Protein AF-A0A7S3RDF9-F1 (afdb_monomer)

InterPro domains:
  IPR029069 HotDog domain superfamily [SSF54637] (11-76)
  IPR050965 UPF0336/Enoyl-CoA hydratase-related [PTHR43437] (2-73)

Organism: Emiliania huxleyi (NCBI:txid2903)

Radius of gyration: 21.77 Å; Cα contacts (8 Å, |Δi|>4): 147; chains: 1; bounding box: 48×35×66 Å

pLDDT: mean 88.15, std 17.39, range [47.44, 98.75]

Foldseek 3Di:
DVVVVCCVVAPPKDFPDKDKDFPDDDDPPWDKDKDWAFDDADPVRFKTKTWIWIATPVRDTGMTIITIMGGDDDPDDDPPPPPDPDDDDDD

Secondary structure (DSSP, 8-state):
-HHHHHHHHSTT-EEEEE--EE-S---TT---EEEEEEEEEETTTTEEEEEEEEE-TT--EEEEEEEEEEPPPPPP--PPPPS----PPP-

Sequence (91 aa):
MFGAIVGVRYPGSVYISQSLSFRRPVFLGDAVTATLTLRRSGGGGRLLDFETTAANQHGELVISGDARVLLPRAARRPRQADPDGISRPAG

Mean predicted aligned error: 8.78 Å

Structure (mmCIF, N/CA/C/O backbone):
data_AF-A0A7S3RDF9-F1
#
_entry.id   AF-A0A7S3RDF9-F1
#
loop_
_atom_site.group_PDB
_atom_site.id
_atom_site.type_symbol
_atom_site.label_atom_id
_atom_site.label_alt_id
_atom_site.label_comp_id
_atom_site.label_asym_id
_atom_site.label_entity_id
_atom_site.label_seq_id
_atom_site.pdbx_PDB_ins_code
_atom_site.Cartn_x
_atom_site.Cartn_y
_atom_site.Cartn_z
_atom_site.occupancy
_atom_site.B_iso_or_equiv
_atom_site.auth_seq_id
_atom_site.auth_comp_id
_atom_site.auth_asym_id
_atom_site.auth_atom_id
_atom_site.pdbx_PDB_model_num
ATOM 1 N N . MET A 1 1 ? -3.323 -4.924 2.399 1.00 87.50 1 MET A N 1
ATOM 2 C CA . MET A 1 1 ? -4.017 -3.643 2.145 1.00 87.50 1 MET A CA 1
ATOM 3 C C . MET A 1 1 ? -3.352 -2.883 0.993 1.00 87.50 1 MET A C 1
ATOM 5 O O . MET A 1 1 ? -3.623 -3.256 -0.138 1.00 87.50 1 MET A O 1
ATOM 9 N N . PHE A 1 2 ? -2.436 -1.927 1.221 1.00 96.75 2 PHE A N 1
ATOM 10 C CA . PHE A 1 2 ? -1.870 -1.071 0.154 1.00 96.75 2 PHE A CA 1
ATOM 11 C C . PHE A 1 2 ? -1.120 -1.829 -0.956 1.00 96.75 2 PHE A C 1
ATOM 13 O O . PHE A 1 2 ? -1.383 -1.612 -2.136 1.00 96.75 2 PHE A O 1
ATOM 20 N N . GLY A 1 3 ? -0.261 -2.789 -0.594 1.00 95.50 3 GLY A N 1
ATOM 21 C CA . GLY A 1 3 ? 0.474 -3.604 -1.571 1.00 95.50 3 GLY A CA 1
ATOM 22 C C . GLY A 1 3 ? -0.422 -4.380 -2.542 1.00 95.50 3 GLY A C 1
ATOM 23 O O . GLY A 1 3 ? -0.078 -4.521 -3.712 1.00 95.50 3 GLY A O 1
ATOM 24 N N . ALA A 1 4 ? -1.603 -4.817 -2.093 1.00 95.81 4 ALA A N 1
ATOM 25 C CA . ALA A 1 4 ? -2.553 -5.528 -2.946 1.00 95.81 4 ALA A CA 1
ATOM 26 C C . ALA A 1 4 ? -3.150 -4.611 -4.026 1.00 95.81 4 ALA A C 1
ATOM 28 O O . ALA A 1 4 ? -3.273 -5.028 -5.173 1.00 95.81 4 ALA A O 1
ATOM 29 N N . ILE A 1 5 ? -3.447 -3.349 -3.691 1.00 96.00 5 ILE A N 1
ATOM 30 C CA . ILE A 1 5 ? -3.965 -2.362 -4.653 1.00 96.00 5 ILE A CA 1
ATOM 31 C C . ILE A 1 5 ? -2.958 -2.159 -5.787 1.00 96.00 5 ILE A C 1
ATOM 33 O O . ILE A 1 5 ? -3.315 -2.204 -6.965 1.00 96.00 5 ILE A O 1
ATOM 37 N N . VAL A 1 6 ? -1.683 -1.997 -5.430 1.00 96.06 6 VAL A N 1
ATOM 38 C CA . VAL A 1 6 ? -0.598 -1.839 -6.402 1.00 96.06 6 VAL A CA 1
ATOM 39 C C . VAL A 1 6 ? -0.388 -3.110 -7.214 1.00 96.06 6 VAL A C 1
ATOM 41 O O . VAL A 1 6 ? -0.300 -3.021 -8.433 1.00 96.06 6 VAL A O 1
ATOM 44 N N . GLY A 1 7 ? -0.351 -4.284 -6.581 1.00 94.06 7 GLY A N 1
ATOM 45 C CA . GLY A 1 7 ? -0.141 -5.555 -7.279 1.00 94.06 7 GLY A CA 1
ATOM 46 C C . GLY A 1 7 ? -1.237 -5.875 -8.300 1.00 94.06 7 GLY A C 1
ATOM 47 O O . GLY A 1 7 ? -0.931 -6.353 -9.389 1.00 94.06 7 GLY A O 1
ATOM 48 N N . VAL A 1 8 ? -2.496 -5.552 -7.984 1.00 94.69 8 VAL A N 1
ATOM 49 C CA . VAL A 1 8 ? -3.632 -5.721 -8.906 1.00 94.69 8 VAL A CA 1
ATOM 50 C C . VAL A 1 8 ? -3.569 -4.712 -10.056 1.00 94.69 8 VAL A C 1
ATOM 52 O O . VAL A 1 8 ? -3.797 -5.078 -11.206 1.00 94.69 8 VAL A O 1
ATOM 55 N N . ARG A 1 9 ? -3.246 -3.440 -9.777 1.00 92.31 9 ARG A N 1
ATOM 56 C CA . ARG A 1 9 ? -3.201 -2.387 -10.807 1.00 92.31 9 ARG A CA 1
ATOM 57 C C . ARG A 1 9 ? -1.958 -2.462 -11.696 1.00 92.31 9 ARG A C 1
ATOM 59 O O . ARG A 1 9 ? -2.034 -2.124 -12.875 1.00 92.31 9 ARG A O 1
ATOM 66 N N . TYR A 1 10 ? -0.831 -2.883 -11.133 1.00 92.94 10 TYR A N 1
ATOM 67 C CA . TYR A 1 10 ? 0.479 -2.935 -11.775 1.00 92.94 10 TYR A CA 1
ATOM 68 C C . TYR A 1 10 ? 1.139 -4.305 -11.550 1.00 92.94 10 TYR A C 1
ATOM 70 O O . TYR A 1 10 ? 2.069 -4.425 -10.740 1.00 92.94 10 TYR A O 1
ATOM 78 N N . PRO A 1 11 ? 0.692 -5.350 -12.267 1.00 93.94 11 PRO A N 1
ATOM 79 C CA . PRO A 1 11 ? 1.291 -6.675 -12.167 1.00 93.94 11 PRO A CA 1
ATOM 80 C C . PRO A 1 11 ? 2.792 -6.650 -12.479 1.00 93.94 11 PRO A C 1
ATOM 82 O O . PRO A 1 11 ? 3.237 -5.975 -13.408 1.00 93.94 11 PRO A O 1
ATOM 85 N N . GLY A 1 12 ? 3.584 -7.381 -11.693 1.00 93.75 12 GLY A N 1
ATOM 86 C CA . GLY A 1 12 ? 5.044 -7.429 -11.834 1.00 93.75 12 GLY A CA 1
ATOM 87 C C . GLY A 1 12 ? 5.780 -6.187 -11.317 1.00 93.75 12 GLY A C 1
ATOM 88 O O . GLY A 1 12 ? 6.983 -6.054 -11.543 1.00 93.75 12 GLY A O 1
ATOM 89 N N . SER A 1 13 ? 5.083 -5.267 -10.644 1.00 96.00 13 SER A N 1
ATOM 90 C CA . SER A 1 13 ? 5.728 -4.169 -9.924 1.00 96.00 13 SER A CA 1
ATOM 91 C C . SER A 1 13 ? 6.410 -4.648 -8.640 1.00 96.00 13 SER A C 1
ATOM 93 O O . SER A 1 13 ? 6.046 -5.664 -8.049 1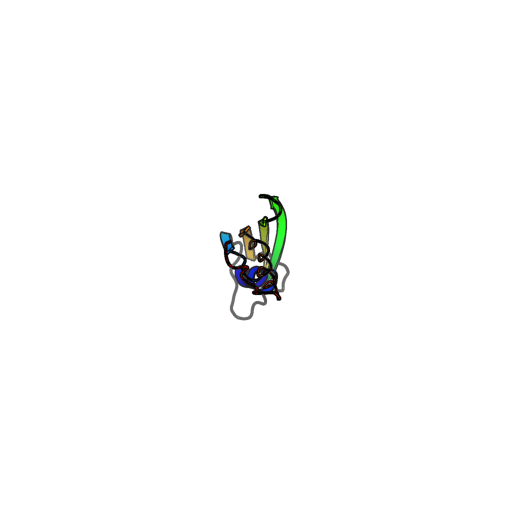.00 96.00 13 SER A O 1
ATOM 95 N N . VAL A 1 14 ? 7.418 -3.894 -8.207 1.00 96.81 14 VAL A N 1
ATOM 96 C CA . VAL A 1 14 ? 8.124 -4.086 -6.940 1.00 96.81 14 VAL A CA 1
ATOM 97 C C . VAL A 1 14 ? 7.688 -2.988 -5.979 1.00 96.81 14 VAL A C 1
ATOM 99 O O . VAL A 1 14 ? 7.881 -1.803 -6.257 1.00 96.81 14 VAL A O 1
ATOM 102 N N . TYR A 1 15 ? 7.117 -3.373 -4.841 1.00 97.19 15 TYR A N 1
ATOM 103 C CA . TYR A 1 15 ? 6.776 -2.453 -3.757 1.00 97.19 15 TYR A CA 1
ATOM 104 C C . TYR A 1 15 ? 8.032 -2.198 -2.917 1.00 97.19 15 TYR A C 1
ATOM 106 O O . TYR A 1 15 ? 8.414 -3.031 -2.102 1.00 97.19 15 TYR A O 1
ATOM 114 N N . ILE A 1 16 ? 8.726 -1.089 -3.175 1.00 98.00 16 ILE A N 1
ATOM 115 C CA . ILE A 1 16 ? 10.064 -0.826 -2.623 1.00 98.00 16 ILE A CA 1
ATOM 116 C C . ILE A 1 16 ? 9.988 -0.501 -1.134 1.00 98.00 16 ILE A C 1
ATOM 118 O O . ILE A 1 16 ? 10.760 -1.038 -0.344 1.00 98.00 16 ILE A O 1
ATOM 122 N N . SER A 1 17 ? 9.095 0.409 -0.751 1.00 98.12 17 SER A N 1
ATOM 123 C CA . SER A 1 17 ? 8.979 0.852 0.637 1.00 98.12 17 SER A CA 1
ATOM 124 C C . SER A 1 17 ? 7.578 1.345 0.962 1.00 98.12 17 SER A C 1
ATOM 126 O O . SER A 1 17 ? 6.857 1.818 0.082 1.00 98.12 17 SER A O 1
ATOM 128 N N . GLN A 1 18 ? 7.235 1.281 2.247 1.00 98.19 18 GLN A N 1
ATOM 129 C CA . GLN A 1 18 ? 6.010 1.810 2.837 1.00 98.19 18 GLN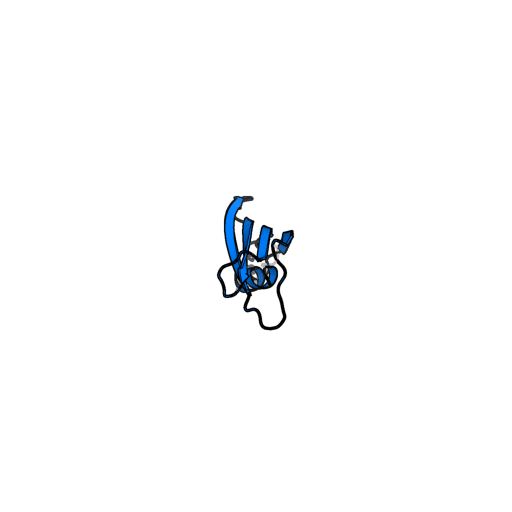 A CA 1
ATOM 130 C C . GLN A 1 18 ? 6.358 2.472 4.176 1.00 98.19 18 GLN A C 1
ATOM 132 O O . GLN A 1 18 ? 7.020 1.843 5.000 1.00 98.19 18 GLN A O 1
ATOM 137 N N . SER A 1 19 ? 5.875 3.689 4.420 1.00 98.25 19 SER A N 1
ATOM 138 C CA . SER A 1 19 ? 5.795 4.273 5.764 1.00 98.25 19 SER A CA 1
ATOM 139 C C . SER A 1 19 ? 4.356 4.185 6.282 1.00 98.25 19 SER A C 1
ATOM 141 O O . SER A 1 19 ? 3.404 4.211 5.500 1.00 98.25 19 SER A O 1
ATOM 143 N N . LEU A 1 20 ? 4.181 4.028 7.596 1.00 98.19 20 LEU A N 1
ATOM 144 C CA . LEU A 1 20 ? 2.866 3.942 8.234 1.00 98.19 20 LEU A CA 1
ATOM 145 C C . LEU A 1 20 ? 2.871 4.746 9.531 1.00 98.19 20 LEU A C 1
ATOM 147 O O . LEU A 1 20 ? 3.677 4.505 10.424 1.00 98.19 20 LEU A O 1
ATOM 151 N N . SER A 1 21 ? 1.936 5.678 9.636 1.00 98.44 21 SER A N 1
ATOM 152 C CA . SER A 1 21 ? 1.588 6.388 10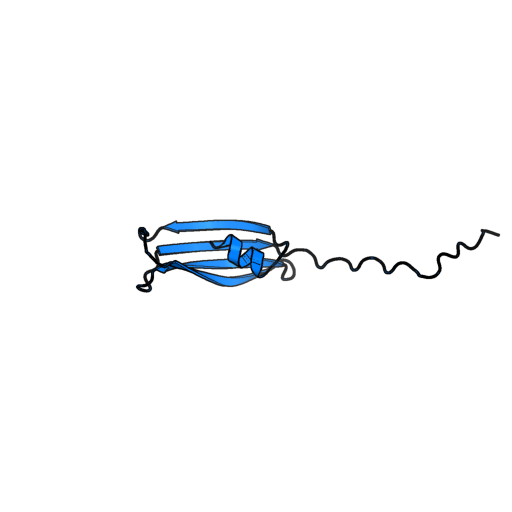.859 1.00 98.44 21 SER A CA 1
ATOM 153 C C . SER A 1 21 ? 0.180 5.980 11.261 1.00 98.44 21 SER A C 1
ATOM 155 O O . SER A 1 21 ? -0.785 6.322 10.576 1.00 98.44 21 SER A O 1
ATOM 157 N N . PHE A 1 22 ? 0.061 5.257 12.371 1.00 98.12 22 PHE 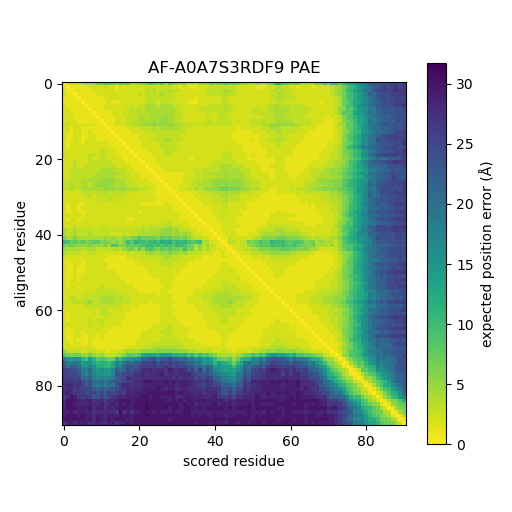A N 1
ATOM 158 C CA . PHE A 1 22 ? -1.225 4.870 12.943 1.00 98.12 22 PHE A CA 1
ATOM 159 C C . PHE A 1 22 ? -1.781 6.051 13.732 1.00 98.12 22 PHE A C 1
ATOM 161 O O . PHE A 1 22 ? -1.208 6.470 14.735 1.00 98.12 22 PHE A O 1
ATOM 168 N N . ARG A 1 23 ? -2.862 6.642 13.227 1.00 98.25 23 ARG A N 1
ATOM 169 C CA . ARG A 1 23 ? -3.454 7.867 13.781 1.00 98.25 23 ARG A CA 1
ATOM 170 C C . ARG A 1 23 ? -4.552 7.552 14.790 1.00 98.25 23 ARG A C 1
ATOM 172 O O . ARG A 1 23 ? -4.780 8.350 15.692 1.00 98.25 23 ARG A O 1
ATOM 179 N N . ARG A 1 24 ? -5.233 6.417 14.616 1.00 98.12 24 ARG A N 1
ATOM 180 C CA . ARG A 1 24 ? -6.361 5.954 15.433 1.00 98.12 24 ARG A CA 1
ATOM 181 C C . ARG A 1 24 ? -6.383 4.420 15.472 1.00 98.12 24 ARG A C 1
ATOM 183 O O . ARG A 1 24 ? -5.896 3.801 14.522 1.00 98.12 24 ARG A O 1
ATOM 190 N N . PRO A 1 25 ? -6.927 3.806 16.537 1.00 97.31 25 PRO A N 1
ATOM 191 C CA . PRO A 1 25 ? -7.195 2.372 16.550 1.00 97.31 25 PRO A CA 1
ATOM 192 C C . PRO A 1 25 ? -8.260 2.004 15.503 1.00 97.31 25 PRO A C 1
ATOM 194 O O . PRO A 1 25 ? -9.097 2.830 15.146 1.00 97.31 25 PRO A O 1
ATOM 197 N N . VAL A 1 26 ? -8.217 0.758 15.031 1.00 97.31 26 VAL A N 1
ATOM 198 C CA . VAL A 1 26 ? -9.243 0.130 14.184 1.00 97.31 26 VAL A CA 1
ATOM 199 C C . VAL A 1 26 ? -9.738 -1.097 14.932 1.00 97.31 26 VAL A C 1
ATOM 201 O O . VAL A 1 26 ? -8.922 -1.901 15.393 1.00 97.31 26 VAL A O 1
ATOM 204 N N . PHE A 1 27 ? -11.050 -1.239 15.068 1.00 97.19 27 PHE A N 1
ATOM 205 C CA . PHE A 1 27 ? -11.671 -2.321 15.822 1.00 97.19 27 PHE A CA 1
ATOM 206 C C . PHE A 1 27 ? -12.278 -3.378 14.896 1.00 97.19 27 PHE A C 1
ATOM 208 O O . PHE A 1 27 ? -12.456 -3.178 13.694 1.00 97.19 27 PHE A O 1
ATOM 215 N N . LEU A 1 28 ? -12.587 -4.550 15.457 1.00 97.62 28 LEU A N 1
ATOM 216 C CA . LEU A 1 28 ? -13.308 -5.587 14.724 1.00 97.62 28 LEU A CA 1
ATOM 217 C C . LEU A 1 28 ? -14.672 -5.054 14.270 1.00 97.62 28 LEU A C 1
ATOM 219 O O . LEU A 1 28 ? -15.416 -4.490 15.067 1.00 97.62 28 LEU A O 1
ATOM 223 N N . GLY A 1 29 ? -14.991 -5.270 12.995 1.00 97.06 29 GLY A N 1
ATOM 224 C CA . GLY A 1 29 ? -16.215 -4.768 12.371 1.00 97.06 29 GLY A CA 1
ATOM 225 C C . GLY A 1 29 ? -16.064 -3.415 11.672 1.00 97.06 29 GLY A C 1
ATOM 226 O O . GLY A 1 29 ? -16.944 -3.070 10.886 1.00 97.06 29 GLY A O 1
ATOM 227 N N . ASP A 1 30 ? -14.958 -2.687 11.870 1.00 97.75 30 ASP A N 1
ATOM 228 C CA . ASP A 1 30 ? -14.702 -1.458 11.114 1.00 97.75 30 ASP A CA 1
ATOM 229 C C . ASP A 1 30 ? -14.469 -1.762 9.630 1.00 97.75 30 ASP A C 1
ATOM 231 O O . ASP A 1 30 ? -13.698 -2.652 9.253 1.00 97.75 30 ASP A O 1
ATOM 235 N N . ALA A 1 31 ? -15.093 -0.957 8.773 1.00 98.12 31 ALA A N 1
ATOM 236 C CA . ALA A 1 31 ? -14.808 -0.956 7.349 1.00 98.12 31 ALA A CA 1
ATOM 237 C C . ALA A 1 31 ? -13.737 0.098 7.065 1.00 98.12 31 ALA A C 1
ATOM 239 O O . ALA A 1 31 ? -13.950 1.290 7.282 1.00 98.12 31 ALA A O 1
ATOM 240 N N . VAL A 1 32 ? -12.584 -0.333 6.552 1.00 98.00 32 VAL A N 1
ATOM 241 C CA . VAL A 1 32 ? -11.462 0.566 6.263 1.00 98.00 32 VAL A CA 1
ATOM 242 C C . VAL A 1 32 ? -11.247 0.691 4.760 1.00 98.00 32 VAL A C 1
ATOM 244 O O . VAL A 1 32 ? -10.994 -0.295 4.068 1.00 98.00 32 VAL A O 1
ATOM 247 N N . THR A 1 33 ? -11.283 1.924 4.262 1.00 98.38 33 THR A N 1
ATOM 248 C CA . THR A 1 33 ? -11.002 2.259 2.863 1.00 98.38 33 THR A CA 1
ATOM 249 C C . THR A 1 33 ? -9.570 2.754 2.728 1.00 98.38 33 THR A C 1
ATOM 251 O O . THR A 1 33 ? -9.198 3.737 3.362 1.00 98.38 33 THR A O 1
ATOM 254 N N . ALA A 1 34 ? -8.771 2.080 1.898 1.00 98.19 34 ALA A N 1
ATOM 255 C CA . ALA A 1 34 ? -7.400 2.472 1.578 1.00 98.19 34 ALA A CA 1
ATOM 256 C C . ALA A 1 34 ? -7.344 3.244 0.256 1.00 98.19 34 ALA A C 1
ATOM 258 O O . ALA A 1 34 ? -7.908 2.791 -0.740 1.00 98.19 34 ALA A O 1
ATOM 259 N N . THR A 1 35 ? -6.567 4.320 0.214 1.00 98.06 35 THR A N 1
ATOM 260 C CA . THR A 1 35 ? -6.359 5.140 -0.982 1.00 98.06 35 THR A CA 1
ATOM 261 C C . THR A 1 35 ? -4.867 5.336 -1.223 1.00 98.06 35 THR A C 1
ATOM 263 O O . THR A 1 35 ? -4.103 5.582 -0.289 1.00 98.06 35 THR A O 1
ATOM 266 N N . LEU A 1 36 ? -4.447 5.226 -2.487 1.00 97.94 36 LEU A N 1
ATOM 267 C CA . LEU A 1 36 ? -3.120 5.640 -2.938 1.00 97.94 36 LEU A CA 1
ATOM 268 C C . LEU A 1 36 ? -3.269 6.783 -3.942 1.00 97.94 36 LEU A C 1
ATOM 270 O O . LEU A 1 36 ? -3.937 6.626 -4.964 1.00 97.94 36 LEU A O 1
ATOM 274 N N . THR A 1 37 ? -2.592 7.895 -3.684 1.00 98.06 37 THR A N 1
ATOM 275 C CA . THR A 1 37 ? -2.569 9.069 -4.561 1.00 98.06 37 THR A CA 1
ATOM 276 C C . THR A 1 37 ? -1.173 9.220 -5.141 1.00 98.06 37 THR A C 1
ATOM 278 O O . THR A 1 37 ? -0.208 9.378 -4.396 1.00 98.06 37 THR A O 1
ATOM 281 N N . LEU A 1 38 ? -1.034 9.167 -6.469 1.00 97.50 38 LEU A N 1
ATOM 282 C CA . LEU A 1 38 ? 0.263 9.361 -7.119 1.00 97.50 38 LEU A CA 1
ATOM 283 C C . LEU A 1 38 ? 0.744 10.796 -6.880 1.00 97.50 38 LEU A C 1
ATOM 285 O O . LEU A 1 38 ? 0.091 11.747 -7.304 1.00 97.50 38 LEU A O 1
ATOM 289 N N . ARG A 1 39 ? 1.895 10.952 -6.225 1.00 97.88 39 ARG A N 1
ATOM 290 C CA . ARG A 1 39 ? 2.501 12.261 -5.937 1.00 97.88 39 ARG A CA 1
ATOM 291 C C . ARG A 1 39 ? 3.587 12.610 -6.938 1.00 97.88 39 ARG A C 1
ATOM 293 O O . ARG A 1 39 ? 3.718 13.766 -7.329 1.00 97.88 39 ARG A O 1
ATOM 300 N N . ARG A 1 40 ? 4.381 11.618 -7.346 1.00 96.50 40 ARG A N 1
ATOM 301 C CA . ARG A 1 40 ? 5.501 11.820 -8.266 1.00 96.50 40 ARG A CA 1
ATOM 302 C C . ARG A 1 40 ? 5.748 10.582 -9.113 1.00 96.50 40 ARG A C 1
ATOM 304 O O . ARG A 1 40 ? 5.650 9.458 -8.632 1.00 96.50 40 ARG A O 1
ATOM 311 N N . SER A 1 41 ? 6.140 10.808 -10.364 1.00 96.06 41 SER A N 1
ATOM 312 C CA . SER A 1 41 ? 6.737 9.786 -11.221 1.00 96.06 41 SER A CA 1
ATOM 313 C C . SER A 1 41 ? 8.164 10.187 -11.605 1.00 96.06 41 SER A C 1
ATOM 315 O O . SER A 1 41 ? 8.472 11.362 -11.807 1.00 96.06 41 SER A O 1
ATOM 317 N N . GLY A 1 42 ? 9.064 9.210 -11.653 1.00 93.00 42 GLY A N 1
ATOM 318 C CA . GLY A 1 42 ? 10.485 9.387 -11.936 1.00 93.00 42 GLY A CA 1
ATOM 319 C C . GLY A 1 42 ? 11.091 8.158 -12.612 1.00 93.00 42 GLY A C 1
ATOM 320 O O . GLY A 1 42 ? 10.397 7.184 -12.908 1.00 93.00 42 GLY A O 1
ATOM 321 N N . GLY A 1 43 ? 12.396 8.203 -12.901 1.00 85.19 43 GLY A N 1
ATOM 322 C CA . GLY A 1 43 ? 13.118 7.067 -13.494 1.00 85.19 43 GLY A CA 1
ATOM 323 C C . GLY A 1 43 ? 12.528 6.593 -14.829 1.00 85.19 43 GLY A C 1
ATOM 324 O O . GLY A 1 43 ? 12.344 5.393 -15.028 1.00 85.19 43 GLY A O 1
ATOM 325 N N . GLY A 1 44 ? 12.156 7.533 -15.707 1.00 89.12 44 GLY A N 1
ATOM 326 C CA . GLY A 1 44 ? 11.486 7.230 -16.978 1.00 89.12 44 GLY A CA 1
ATOM 327 C C . GLY A 1 44 ? 10.041 6.749 -16.810 1.00 89.12 44 GLY A C 1
ATOM 328 O O . GLY A 1 44 ? 9.602 5.872 -17.547 1.00 89.12 44 GLY A O 1
ATOM 329 N N . GLY A 1 45 ? 9.328 7.261 -15.799 1.00 89.75 45 GLY A N 1
ATOM 330 C CA . GLY A 1 45 ? 7.931 6.910 -15.510 1.00 89.75 45 GLY A CA 1
ATOM 331 C C . GLY A 1 45 ? 7.743 5.573 -14.790 1.00 89.75 45 GLY A C 1
ATOM 332 O O . GLY A 1 45 ? 6.617 5.108 -14.646 1.00 89.75 45 GLY A O 1
ATOM 333 N N . ARG A 1 46 ? 8.832 4.938 -14.339 1.00 95.31 46 ARG A N 1
ATOM 334 C CA . ARG A 1 46 ? 8.791 3.615 -13.700 1.00 95.31 46 ARG A CA 1
ATOM 335 C C . ARG A 1 46 ? 8.874 3.665 -12.186 1.00 95.31 46 ARG A C 1
ATOM 337 O O . ARG A 1 46 ? 8.409 2.728 -11.551 1.00 95.31 46 ARG A O 1
ATOM 344 N N . LEU A 1 47 ? 9.477 4.702 -11.614 1.00 97.31 47 LEU A N 1
ATOM 345 C CA . LEU A 1 47 ? 9.531 4.886 -10.169 1.00 97.31 47 LEU A CA 1
ATOM 346 C C . LEU A 1 47 ? 8.384 5.804 -9.754 1.00 97.31 47 LEU A C 1
ATOM 348 O O . LEU A 1 47 ? 8.347 6.960 -10.171 1.00 97.31 47 LEU A O 1
ATOM 352 N N . LEU A 1 48 ? 7.446 5.277 -8.977 1.00 98.12 48 LEU A N 1
ATOM 353 C CA . LEU A 1 48 ? 6.249 5.977 -8.532 1.00 98.12 48 LEU A CA 1
ATOM 354 C C . LEU A 1 48 ? 6.312 6.189 -7.022 1.00 98.12 48 LEU A C 1
ATOM 356 O O . LEU A 1 48 ? 6.523 5.234 -6.275 1.00 98.12 48 LEU A O 1
ATOM 360 N N . ASP A 1 49 ? 6.093 7.429 -6.598 1.00 98.38 49 ASP A N 1
ATOM 361 C CA . ASP A 1 49 ? 5.913 7.794 -5.197 1.00 98.38 49 ASP A CA 1
ATOM 362 C C . ASP A 1 49 ? 4.433 8.126 -4.969 1.00 98.38 49 ASP A C 1
ATOM 364 O O . ASP A 1 49 ? 3.859 8.976 -5.662 1.00 98.38 49 ASP A O 1
ATOM 368 N N . PHE A 1 50 ? 3.819 7.446 -4.007 1.00 98.56 50 PHE A N 1
ATOM 369 C CA . PHE A 1 50 ? 2.421 7.598 -3.627 1.00 98.56 50 PHE A CA 1
ATOM 370 C C . PHE A 1 50 ? 2.307 8.132 -2.206 1.00 98.56 50 PHE A C 1
ATOM 372 O O . PHE A 1 50 ? 3.013 7.677 -1.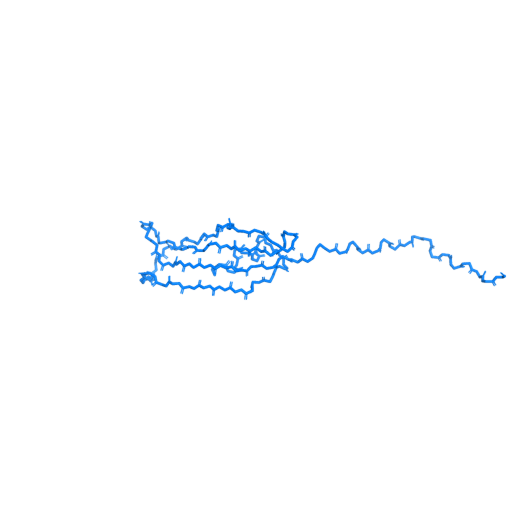312 1.00 98.56 50 PHE A O 1
ATOM 379 N N . GLU A 1 51 ? 1.339 9.011 -1.993 1.00 98.62 51 GLU A N 1
ATOM 380 C CA . GLU A 1 51 ? 0.751 9.228 -0.678 1.00 98.62 51 GLU A CA 1
ATOM 381 C C . GLU A 1 51 ? -0.256 8.102 -0.433 1.00 98.62 51 GLU A C 1
ATOM 383 O O . GLU A 1 51 ? -1.003 7.714 -1.335 1.00 98.62 51 GLU A O 1
ATOM 388 N N . THR A 1 52 ? -0.271 7.564 0.779 1.00 98.62 52 THR A N 1
ATOM 389 C CA . THR A 1 52 ? -1.142 6.461 1.181 1.00 98.62 52 THR A CA 1
ATOM 390 C C . THR A 1 52 ? -1.963 6.859 2.394 1.00 98.62 52 THR A C 1
ATOM 392 O O . THR A 1 52 ? -1.432 7.339 3.397 1.00 98.62 52 THR A O 1
ATOM 395 N N . THR A 1 53 ? -3.270 6.654 2.314 1.00 98.69 53 THR A N 1
ATOM 396 C CA . THR A 1 53 ? -4.195 6.958 3.405 1.00 98.69 53 THR A CA 1
ATOM 397 C C . THR A 1 53 ? -5.168 5.813 3.613 1.00 98.69 53 THR A C 1
ATOM 399 O O . THR A 1 53 ? -5.485 5.060 2.694 1.00 98.69 53 THR A O 1
ATOM 402 N N . ALA A 1 54 ? -5.637 5.664 4.844 1.00 98.56 54 ALA A N 1
ATOM 403 C CA . ALA A 1 54 ? -6.747 4.793 5.170 1.00 98.56 54 ALA A CA 1
ATOM 404 C C . ALA A 1 54 ? -7.730 5.517 6.078 1.00 98.56 54 ALA A C 1
ATOM 406 O O . ALA A 1 54 ? -7.304 6.136 7.057 1.00 98.56 54 ALA A O 1
ATOM 407 N N . ALA A 1 55 ? -9.021 5.395 5.788 1.00 98.69 55 ALA A N 1
ATOM 408 C CA . ALA A 1 55 ? -10.092 5.941 6.611 1.00 98.69 55 ALA A CA 1
ATOM 409 C C . ALA A 1 55 ? -11.097 4.857 7.015 1.00 98.69 55 ALA A C 1
ATOM 411 O O . AL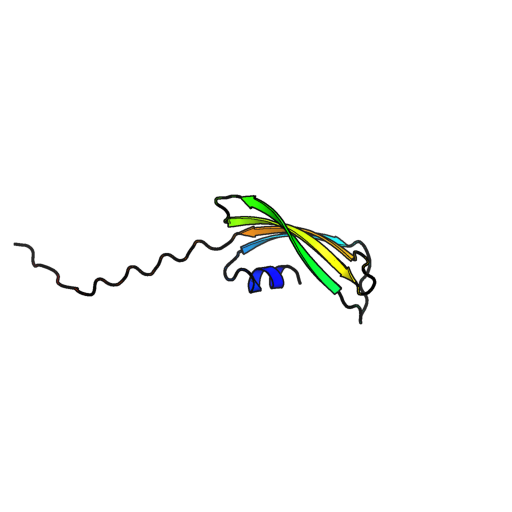A A 1 55 ? -11.319 3.919 6.249 1.00 98.69 55 ALA A O 1
ATOM 412 N N . ASN A 1 56 ? -11.686 4.975 8.206 1.00 98.44 56 ASN A N 1
ATOM 413 C CA . ASN A 1 56 ? -12.793 4.114 8.637 1.00 98.44 56 ASN A CA 1
ATOM 414 C C . ASN A 1 56 ? -14.127 4.548 7.989 1.00 98.44 56 ASN A C 1
ATOM 416 O O . ASN A 1 56 ? -14.189 5.531 7.244 1.00 98.44 56 ASN A O 1
ATOM 420 N N . GLN A 1 57 ? -15.215 3.845 8.303 1.00 98.38 57 GLN A N 1
ATOM 421 C CA . GLN A 1 57 ? -16.569 4.140 7.820 1.00 98.38 57 GLN A CA 1
ATOM 422 C C . GLN A 1 57 ? -17.101 5.529 8.213 1.00 98.38 57 GLN A C 1
ATOM 424 O O . GLN A 1 57 ? -18.045 6.019 7.601 1.00 98.38 57 GLN A O 1
ATOM 429 N N . HIS A 1 58 ? -16.502 6.168 9.219 1.00 97.69 58 HIS A N 1
ATOM 430 C CA . HIS A 1 58 ? -16.856 7.516 9.664 1.00 97.69 58 HIS A CA 1
ATOM 431 C C . HIS A 1 58 ? -16.048 8.606 8.940 1.00 97.69 58 HIS A C 1
ATOM 433 O O . HIS A 1 58 ? -16.206 9.789 9.233 1.00 97.69 58 HIS A O 1
ATOM 439 N N . GLY A 1 59 ? -15.183 8.227 7.992 1.00 97.62 59 GLY A N 1
ATOM 440 C CA . GLY A 1 59 ? -14.302 9.148 7.275 1.00 97.62 59 GLY A CA 1
ATOM 441 C C . GLY A 1 59 ? -13.086 9.589 8.090 1.00 97.62 59 GLY A C 1
ATOM 442 O O . GLY A 1 59 ? -12.355 10.487 7.673 1.00 97.62 59 GLY A O 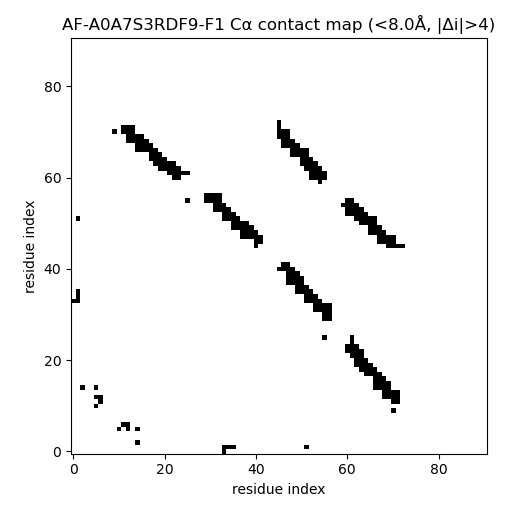1
ATOM 443 N N . GLU A 1 60 ? -12.831 8.968 9.241 1.00 98.38 60 GLU A N 1
ATOM 444 C CA . GLU A 1 60 ? -11.698 9.325 10.082 1.00 98.38 60 GLU A CA 1
ATOM 445 C C . GLU A 1 60 ? -10.423 8.673 9.562 1.00 98.38 60 GLU A C 1
ATOM 447 O O . GLU A 1 60 ? -10.361 7.461 9.364 1.00 98.38 60 GLU A O 1
ATOM 452 N N . LEU A 1 61 ? -9.369 9.472 9.397 1.00 98.56 61 LEU A N 1
ATOM 453 C CA . LEU A 1 61 ? -8.054 8.978 9.006 1.00 98.56 61 LEU A CA 1
ATOM 454 C C . LEU A 1 61 ? -7.477 8.076 10.109 1.00 98.56 61 LEU A C 1
ATOM 456 O O . LEU A 1 61 ? -7.161 8.552 11.205 1.00 98.56 61 LEU A O 1
ATOM 460 N N . VAL A 1 62 ? -7.304 6.791 9.805 1.00 98.75 62 VAL A N 1
ATOM 461 C CA . VAL A 1 62 ? -6.751 5.779 10.722 1.00 98.75 62 VAL A CA 1
ATOM 462 C C . VAL A 1 62 ? -5.281 5.484 10.431 1.00 98.75 62 VAL A C 1
ATOM 464 O O . VAL A 1 62 ? -4.503 5.280 11.362 1.00 98.75 62 VAL A O 1
ATOM 467 N N . ILE A 1 63 ? -4.867 5.543 9.162 1.00 98.69 63 ILE A N 1
ATOM 468 C CA . ILE A 1 63 ? -3.468 5.375 8.744 1.00 98.69 63 ILE A CA 1
ATOM 469 C C . ILE A 1 63 ? -3.113 6.441 7.710 1.00 98.69 63 ILE A C 1
ATOM 471 O O . ILE A 1 63 ? -3.898 6.725 6.807 1.00 98.69 63 ILE A O 1
ATOM 475 N N . SER A 1 64 ? -1.909 6.992 7.815 1.00 98.69 64 SER A N 1
ATOM 476 C CA . SER A 1 64 ? -1.291 7.818 6.776 1.00 98.69 64 SER A CA 1
ATOM 477 C C . SER A 1 64 ? 0.154 7.402 6.539 1.00 98.69 64 SER A C 1
ATOM 479 O O . SER A 1 64 ? 0.808 6.897 7.449 1.00 98.69 64 SER A O 1
ATOM 481 N N . GLY A 1 65 ? 0.682 7.664 5.354 1.00 98.56 65 GLY A N 1
ATOM 482 C CA . GLY A 1 65 ? 2.092 7.461 5.047 1.00 98.56 65 GLY A CA 1
ATOM 483 C C . GLY A 1 65 ? 2.356 7.572 3.558 1.00 98.56 65 GLY A C 1
ATOM 484 O O . GLY A 1 65 ? 1.520 8.069 2.808 1.00 98.56 65 GLY A O 1
ATOM 485 N N . ASP A 1 66 ? 3.475 7.024 3.120 1.00 98.50 66 ASP A N 1
ATOM 486 C CA . ASP A 1 66 ? 3.952 7.102 1.748 1.00 98.50 66 ASP A CA 1
ATOM 487 C C . ASP A 1 66 ? 4.402 5.726 1.267 1.00 98.50 66 ASP A C 1
ATOM 489 O O . ASP A 1 66 ? 4.871 4.889 2.044 1.00 98.50 66 ASP A O 1
ATOM 493 N N . ALA A 1 67 ? 4.300 5.500 -0.037 1.00 98.50 67 ALA A N 1
ATOM 494 C CA . ALA A 1 67 ? 4.762 4.287 -0.683 1.00 98.50 67 ALA A CA 1
ATOM 495 C C . ALA A 1 67 ? 5.626 4.599 -1.897 1.00 98.50 67 ALA A C 1
ATOM 497 O O . ALA A 1 67 ? 5.343 5.522 -2.658 1.00 98.50 67 ALA A O 1
ATOM 498 N N . ARG A 1 68 ? 6.645 3.771 -2.120 1.00 98.38 68 ARG A N 1
ATOM 499 C CA . ARG A 1 68 ? 7.479 3.817 -3.322 1.00 98.38 68 ARG A CA 1
ATOM 500 C C . ARG A 1 68 ? 7.359 2.504 -4.074 1.00 98.38 68 ARG A C 1
ATOM 502 O O . ARG A 1 68 ? 7.550 1.433 -3.501 1.00 98.38 68 ARG A O 1
ATOM 509 N N . VAL A 1 69 ? 7.069 2.586 -5.366 1.00 98.31 69 VAL A N 1
ATOM 510 C CA . VAL A 1 69 ? 6.811 1.432 -6.233 1.00 98.31 69 VAL A CA 1
ATOM 511 C C . VAL A 1 69 ? 7.638 1.552 -7.504 1.00 98.31 69 VAL A C 1
ATOM 513 O O . VAL A 1 69 ? 7.714 2.617 -8.111 1.00 98.31 69 VAL A O 1
ATOM 516 N N . LEU A 1 70 ? 8.232 0.445 -7.939 1.00 97.56 70 LEU A N 1
ATOM 517 C CA . LEU A 1 70 ? 8.914 0.339 -9.221 1.00 97.56 70 LEU A CA 1
ATOM 518 C C . LEU A 1 70 ? 8.111 -0.541 -10.175 1.00 97.56 70 LEU A C 1
ATOM 520 O O . LEU A 1 70 ? 7.910 -1.726 -9.926 1.00 97.56 70 LEU A O 1
ATOM 524 N N . LEU A 1 71 ? 7.697 0.020 -11.303 1.00 96.12 71 LEU A N 1
ATOM 525 C CA . LEU A 1 71 ? 7.032 -0.720 -12.369 1.00 96.12 71 LEU A CA 1
ATOM 526 C C . LEU A 1 71 ? 8.010 -1.665 -13.088 1.00 96.12 71 LEU A C 1
ATOM 528 O O . LEU A 1 71 ? 9.201 -1.334 -13.230 1.00 96.12 71 LEU A O 1
ATOM 532 N N . PRO A 1 72 ? 7.538 -2.813 -13.611 1.00 92.75 72 PRO A N 1
ATOM 533 C CA . PRO A 1 72 ? 8.379 -3.697 -14.408 1.00 92.75 72 PRO A CA 1
ATOM 534 C C . PRO A 1 72 ? 8.918 -2.961 -15.640 1.00 92.75 72 PRO A C 1
ATOM 536 O O . PRO A 1 72 ? 8.405 -1.921 -16.065 1.00 92.75 72 PRO A O 1
ATOM 539 N N . ARG A 1 73 ? 10.004 -3.470 -16.225 1.00 86.75 73 ARG A N 1
ATOM 540 C CA . ARG A 1 73 ? 10.364 -3.039 -17.581 1.00 86.75 73 ARG A CA 1
ATOM 541 C C . ARG A 1 73 ? 9.278 -3.544 -18.524 1.00 86.75 73 ARG A C 1
ATOM 543 O O . ARG A 1 73 ? 8.771 -4.645 -18.317 1.00 86.75 73 ARG A O 1
ATOM 550 N N . ALA A 1 74 ? 8.954 -2.762 -19.555 1.00 74.56 74 ALA A N 1
ATOM 551 C CA . ALA A 1 74 ? 8.153 -3.277 -20.656 1.00 74.56 74 ALA A CA 1
ATOM 552 C C . ALA A 1 74 ? 8.769 -4.608 -21.098 1.00 74.56 74 ALA A C 1
ATOM 554 O O . ALA A 1 74 ? 9.992 -4.688 -21.280 1.00 74.56 74 ALA A O 1
ATOM 555 N N . ALA A 1 75 ? 7.943 -5.651 -21.191 1.00 60.56 75 ALA A N 1
ATOM 556 C CA . ALA A 1 75 ? 8.406 -6.927 -21.696 1.00 60.56 75 ALA A CA 1
ATOM 557 C C . ALA A 1 75 ? 9.080 -6.656 -23.043 1.00 60.56 75 ALA A C 1
ATOM 559 O O . ALA A 1 75 ? 8.487 -6.029 -23.926 1.00 60.56 75 ALA A O 1
ATOM 560 N N . ARG A 1 76 ? 10.335 -7.093 -23.203 1.00 55.16 76 ARG A N 1
ATOM 561 C CA . ARG A 1 76 ? 10.868 -7.238 -24.555 1.00 55.16 76 ARG A CA 1
ATOM 562 C C . ARG A 1 76 ? 9.876 -8.159 -25.250 1.00 55.16 76 ARG A C 1
ATOM 564 O O . ARG A 1 76 ? 9.657 -9.262 -24.750 1.00 55.16 76 ARG A O 1
ATOM 571 N N . ARG A 1 77 ? 9.254 -7.712 -26.351 1.00 47.44 77 ARG A N 1
ATOM 572 C CA . ARG A 1 77 ? 8.580 -8.662 -27.243 1.00 47.44 77 ARG A CA 1
ATOM 573 C C . ARG A 1 77 ? 9.562 -9.819 -27.431 1.00 47.44 77 ARG A C 1
ATOM 575 O O . ARG A 1 77 ? 10.747 -9.531 -27.658 1.00 47.44 77 ARG A O 1
ATOM 582 N N . PRO A 1 78 ? 9.124 -11.082 -27.296 1.00 49.81 78 PRO A N 1
ATOM 583 C CA . PRO A 1 78 ? 9.931 -12.189 -27.779 1.00 49.81 78 PRO A CA 1
ATOM 584 C C . PRO A 1 78 ? 10.440 -11.777 -29.157 1.00 49.81 78 PRO A C 1
ATOM 586 O O . PRO A 1 78 ? 9.649 -11.237 -29.939 1.00 49.81 78 PRO A O 1
ATOM 589 N N . ARG A 1 79 ? 11.749 -11.918 -29.427 1.00 49.19 79 ARG A N 1
ATOM 590 C CA . ARG A 1 79 ? 12.225 -11.800 -30.810 1.00 49.19 79 ARG A CA 1
ATOM 591 C C . ARG A 1 79 ? 11.287 -12.689 -31.603 1.00 49.19 79 ARG A C 1
ATOM 593 O O . ARG A 1 79 ? 11.189 -13.872 -31.285 1.00 49.19 79 ARG A O 1
ATOM 600 N N . GLN A 1 80 ? 10.528 -12.087 -32.511 1.00 51.22 80 GLN A N 1
ATOM 601 C CA . GLN A 1 80 ? 9.717 -12.842 -33.441 1.00 51.22 80 GLN A CA 1
ATOM 602 C C . GLN A 1 80 ? 10.688 -13.844 -34.053 1.00 51.22 80 GLN A C 1
ATOM 604 O O . GLN A 1 80 ? 11.733 -13.429 -34.558 1.00 51.22 80 GLN A O 1
ATOM 609 N N . ALA A 1 81 ? 10.445 -15.137 -33.821 1.00 54.31 81 ALA A N 1
ATOM 610 C CA . ALA A 1 81 ? 11.252 -16.164 -34.446 1.00 54.31 81 ALA A CA 1
ATOM 611 C C . ALA A 1 81 ? 11.180 -15.866 -35.938 1.00 54.31 81 ALA A C 1
ATOM 613 O O . ALA A 1 81 ? 10.081 -15.729 -36.480 1.00 54.31 81 ALA A O 1
ATOM 614 N N . ASP A 1 82 ? 12.346 -15.635 -36.530 1.00 53.06 82 ASP A N 1
ATOM 615 C CA . ASP A 1 82 ? 12.471 -15.497 -37.966 1.00 53.06 82 ASP A CA 1
ATOM 616 C C . ASP A 1 82 ? 11.851 -16.766 -38.570 1.00 53.06 82 ASP A C 1
ATOM 618 O O . ASP A 1 82 ? 12.308 -17.862 -38.222 1.00 53.06 82 ASP A O 1
ATOM 622 N N . PRO A 1 83 ? 10.752 -16.673 -39.343 1.00 52.09 83 PRO A N 1
ATOM 623 C CA . PRO A 1 83 ? 10.103 -17.858 -39.896 1.00 52.09 83 PRO A CA 1
ATOM 624 C C . PRO A 1 83 ? 11.026 -18.620 -40.855 1.00 52.09 83 PRO A C 1
ATOM 626 O O . PRO A 1 83 ? 10.798 -19.803 -41.101 1.00 52.09 83 PRO A O 1
ATOM 629 N N . ASP A 1 84 ? 12.111 -17.991 -41.310 1.00 58.62 84 ASP A N 1
ATOM 630 C CA . ASP A 1 84 ? 13.023 -18.553 -42.290 1.00 58.62 84 ASP A CA 1
ATOM 631 C C . ASP A 1 84 ? 14.354 -18.935 -41.637 1.00 58.62 84 ASP A C 1
ATOM 633 O O . ASP A 1 84 ? 15.399 -18.316 -41.832 1.00 58.62 84 ASP A O 1
ATOM 637 N N . GLY A 1 85 ? 14.329 -20.023 -40.866 1.00 51.50 85 GLY A N 1
ATOM 638 C CA . GLY A 1 85 ? 15.527 -20.741 -40.434 1.00 51.50 85 GLY A CA 1
ATOM 639 C C . GLY A 1 85 ? 16.275 -21.394 -41.604 1.00 51.50 85 GLY A C 1
ATOM 640 O O . GLY A 1 85 ? 16.462 -22.607 -41.606 1.00 51.50 85 GLY A O 1
ATOM 641 N N . ILE A 1 86 ? 16.710 -20.618 -42.599 1.00 54.88 86 ILE A N 1
ATOM 642 C CA . ILE A 1 86 ? 17.599 -21.085 -43.664 1.00 54.88 86 ILE A CA 1
ATOM 643 C C . ILE A 1 86 ? 18.997 -20.553 -43.375 1.00 54.88 86 ILE A C 1
ATOM 645 O O . ILE A 1 86 ? 19.393 -19.458 -43.774 1.00 54.88 86 I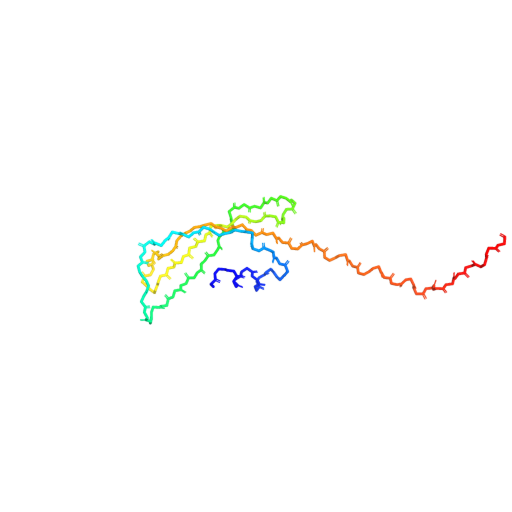LE A O 1
ATOM 649 N N . SER A 1 87 ? 19.776 -21.379 -42.681 1.00 54.09 87 SER A N 1
ATOM 650 C CA . SER A 1 87 ? 21.229 -21.274 -42.680 1.00 54.09 87 SER A CA 1
ATOM 651 C C . SER A 1 87 ? 21.724 -21.387 -44.127 1.00 54.09 87 SER A C 1
ATOM 653 O O . SER A 1 87 ? 21.610 -22.448 -44.740 1.00 54.09 87 SER A O 1
ATOM 655 N N . ARG A 1 88 ? 22.272 -20.308 -44.697 1.00 53.78 88 ARG A N 1
ATOM 656 C CA . ARG A 1 88 ? 23.098 -20.431 -45.907 1.00 53.78 88 ARG A CA 1
ATOM 657 C C . ARG A 1 88 ? 24.406 -21.132 -45.522 1.00 53.78 88 ARG A C 1
ATOM 659 O O . ARG A 1 88 ? 25.032 -20.693 -44.555 1.00 53.78 88 ARG A O 1
ATOM 666 N N . PRO A 1 89 ? 24.837 -22.186 -46.237 1.00 50.81 89 PRO 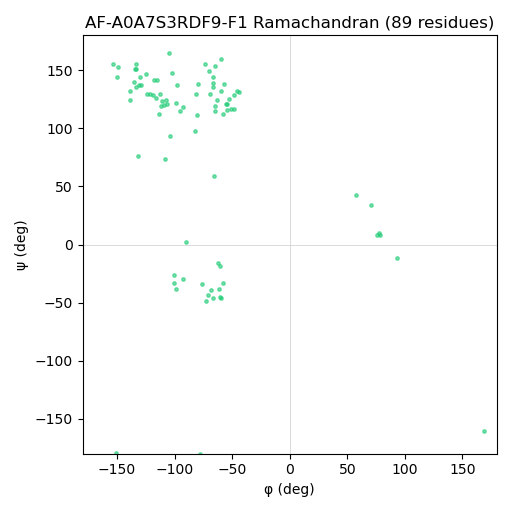A N 1
ATOM 667 C CA . PRO A 1 89 ? 26.175 -22.717 -46.043 1.00 50.81 89 PRO A CA 1
ATOM 668 C C . PRO A 1 89 ? 27.188 -21.667 -46.507 1.00 50.81 89 PRO A C 1
ATOM 670 O O . PRO A 1 89 ? 26.975 -20.984 -47.511 1.00 50.81 89 PRO A O 1
ATOM 673 N N . ALA A 1 90 ? 28.266 -21.526 -45.739 1.00 48.16 90 ALA A N 1
ATOM 674 C CA . ALA A 1 90 ? 29.415 -20.723 -46.121 1.00 48.16 90 ALA A CA 1
ATOM 675 C C . ALA A 1 90 ? 30.055 -21.330 -47.378 1.00 48.16 90 ALA A C 1
ATOM 677 O O . ALA A 1 90 ? 30.391 -22.516 -47.387 1.00 48.16 90 ALA A O 1
ATOM 678 N N . GLY A 1 91 ? 30.185 -20.510 -48.417 1.00 51.59 91 GLY A N 1
ATOM 679 C CA . GLY A 1 91 ? 31.005 -20.739 -49.601 1.00 51.59 91 GLY A CA 1
ATOM 680 C C . GLY A 1 91 ? 31.898 -19.531 -49.809 1.00 51.59 91 GLY A C 1
ATOM 681 O O . GLY A 1 91 ? 31.421 -18.414 -49.496 1.00 51.59 91 GLY A O 1
#

Nearest PDB structures (foldseek):
  1iq6-assembly1_A  TM=9.240E-01  e=1.468E-05  Aeromonas caviae
  5t06-assembly1_C  TM=8.129E-01  e=2.217E-03  Escherichia coli O157:H7
  5vpj-assembly1_B  TM=7.252E-01  e=4.201E-02  Actinomadura verrucosospora
  1lo9-assembly1_A  TM=7.102E-01  e=4.714E-02  Pseudomonas sp. CBS3
  4i4j-assembly1_B  TM=5.810E-01  e=1.257E-01  Streptomyces globisporus

Solvent-accessible surface area (backbone atoms only — not comparable to full-atom values): 5630 Å² total; per-residue (Å²): 112,73,68,54,58,47,46,72,76,39,69,76,46,44,80,74,46,74,51,82,43,79,70,46,91,83,62,92,88,66,51,72,52,74,47,76,45,84,72,47,72,36,82,90,74,30,36,36,36,26,42,32,41,26,22,39,80,84,69,46,67,27,35,39,39,38,35,35,36,36,51,54,76,80,75,74,72,72,76,74,74,69,90,72,85,69,82,74,80,91,126